Protein AF-A0A329RHU1-F1 (afdb_monomer)

pLDDT: mean 70.1, std 13.74, range [29.42, 91.5]

Mean predicted alig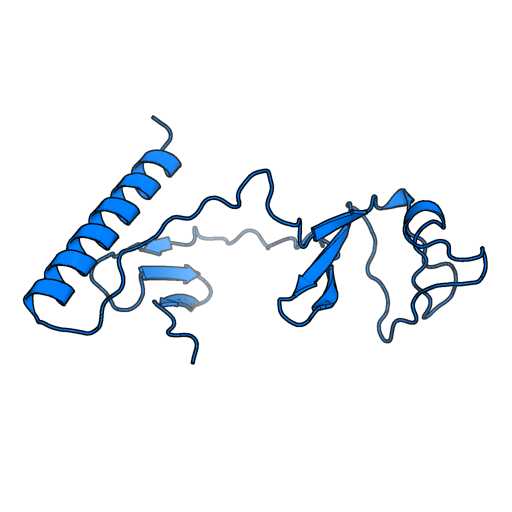ned error: 16.91 Å

Solvent-accessible surface area (backbone atoms only — not comparable to full-atom values): 9323 Å² total; per-residue (Å²): 132,62,67,72,58,55,53,51,52,52,53,50,53,50,49,51,52,50,43,51,56,31,54,76,65,75,41,96,70,69,80,84,74,87,71,73,82,52,96,82,51,84,74,51,58,46,82,42,56,35,90,44,45,46,67,92,45,94,48,35,46,27,60,46,37,90,81,75,68,42,54,98,88,47,62,46,80,42,96,60,87,80,72,80,70,86,44,57,27,33,46,35,47,49,96,84,74,47,75,44,80,47,72,62,72,92,75,85,71,78,84,64,97,60,82,66,50,76,46,75,40,91,88,50,77,38,48,33,39,38,40,39,91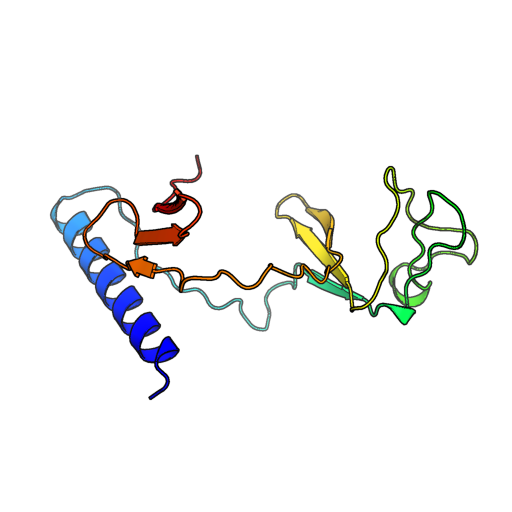,88,72,51,73,49,68,43,50,84,71,79,84,125

Organism: NCBI:txid29920

Radius of gyration: 21.98 Å; Cα contacts (8 Å, |Δi|>4): 164; chains: 1; bounding box: 38×60×41 Å

Secondary structure (DSSP, 8-state):
--HHHHHHHHHHHHHHHHHHHHHHTT------------TTS--SEEEE-GGGEEEEETTEEEE-HHHH---TT--EE-SSPPPP--S-EEEEE-TTS-EEEE-----PPPPPSSPPEEE--TTSSEEEEEE-TTS-EEEEE-----

Structure (mmCIF, N/CA/C/O backbone):
data_AF-A0A329RHU1-F1
#
_entry.id   AF-A0A329RHU1-F1
#
loop_
_atom_site.group_PDB
_atom_site.id
_atom_site.type_symbol
_atom_site.label_atom_id
_atom_site.label_alt_id
_atom_site.label_comp_id
_atom_site.label_asym_id
_atom_site.label_entity_id
_atom_site.label_seq_id
_atom_site.pdbx_PDB_ins_code
_atom_site.Cartn_x
_atom_site.Cartn_y
_atom_site.Cartn_z
_atom_site.occupancy
_atom_site.B_iso_or_equiv
_atom_site.auth_seq_id
_atom_site.auth_comp_id
_atom_site.auth_asym_id
_atom_site.a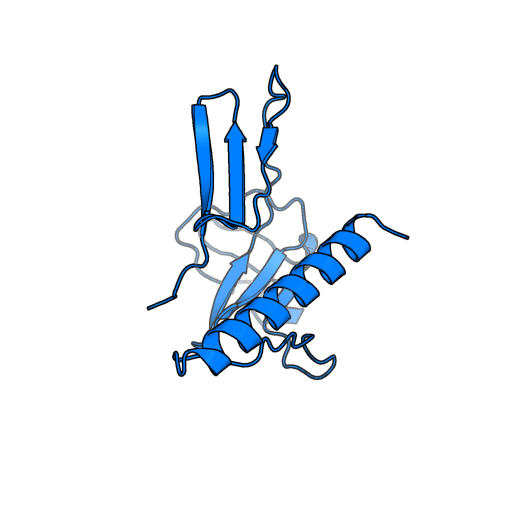uth_atom_id
_atom_site.pdbx_PDB_model_num
ATOM 1 N N . MET A 1 1 ? 15.463 25.115 11.034 1.00 51.47 1 MET A N 1
ATOM 2 C CA . MET A 1 1 ? 14.100 24.535 11.064 1.00 51.47 1 MET A CA 1
ATOM 3 C C . MET A 1 1 ? 13.852 23.916 9.696 1.00 51.47 1 MET A C 1
ATOM 5 O O . MET A 1 1 ? 14.086 24.615 8.721 1.00 51.47 1 MET A O 1
ATOM 9 N N . ASN A 1 2 ? 13.507 22.625 9.627 1.00 68.00 2 ASN A N 1
ATOM 10 C CA . ASN A 1 2 ? 13.316 21.880 8.371 1.00 68.00 2 ASN A CA 1
ATOM 11 C C . ASN A 1 2 ? 12.246 22.570 7.495 1.00 68.00 2 ASN A C 1
ATOM 13 O O . ASN A 1 2 ? 11.202 22.955 8.020 1.00 68.00 2 ASN A O 1
ATOM 17 N N . GLU A 1 3 ? 12.504 22.743 6.198 1.00 62.19 3 GLU A N 1
ATOM 18 C CA . GLU A 1 3 ? 11.587 23.397 5.249 1.00 62.19 3 GLU A CA 1
ATOM 19 C C . GLU A 1 3 ? 10.205 22.733 5.244 1.00 62.19 3 GLU A C 1
ATOM 21 O O . GLU A 1 3 ? 9.195 23.419 5.378 1.00 62.19 3 GLU A O 1
ATOM 26 N N . THR A 1 4 ? 10.155 21.399 5.305 1.00 47.34 4 THR A N 1
ATOM 27 C CA . THR A 1 4 ? 8.902 20.631 5.395 1.00 47.34 4 THR A CA 1
ATOM 28 C C . THR A 1 4 ? 8.085 20.965 6.648 1.00 47.34 4 THR A C 1
ATOM 30 O O . THR A 1 4 ? 6.856 20.964 6.623 1.00 47.34 4 THR A O 1
ATOM 33 N N . TYR A 1 5 ? 8.753 21.272 7.764 1.00 45.75 5 TYR A N 1
ATOM 34 C CA . TYR A 1 5 ? 8.074 21.666 9.001 1.00 45.75 5 TYR A CA 1
ATOM 35 C C . TYR A 1 5 ? 7.478 23.071 8.881 1.00 45.75 5 TYR A C 1
ATOM 37 O O . TYR A 1 5 ? 6.376 23.319 9.360 1.00 45.75 5 TYR A O 1
ATOM 45 N N . ARG A 1 6 ? 8.181 23.990 8.211 1.00 61.47 6 ARG A N 1
ATOM 46 C CA . ARG A 1 6 ? 7.682 25.346 7.963 1.00 61.47 6 ARG A CA 1
ATOM 47 C C . ARG A 1 6 ? 6.441 25.320 7.069 1.00 61.47 6 ARG A C 1
ATOM 49 O O . ARG A 1 6 ? 5.480 26.029 7.360 1.00 61.47 6 ARG A O 1
ATOM 56 N N . ASP A 1 7 ? 6.444 24.489 6.035 1.00 58.47 7 ASP A N 1
ATOM 57 C CA . ASP A 1 7 ? 5.306 24.358 5.121 1.00 58.47 7 ASP A CA 1
ATOM 58 C C . ASP A 1 7 ? 4.097 23.705 5.798 1.00 58.47 7 ASP A C 1
ATOM 60 O O . ASP A 1 7 ? 2.965 24.150 5.609 1.00 58.47 7 ASP A O 1
ATOM 64 N N . PHE A 1 8 ? 4.332 22.733 6.685 1.00 64.19 8 PHE A N 1
ATOM 65 C CA . PHE A 1 8 ? 3.283 22.153 7.524 1.00 64.19 8 PHE A CA 1
ATOM 66 C C . PHE A 1 8 ? 2.595 23.195 8.422 1.00 64.19 8 PHE A C 1
ATOM 68 O O . PHE A 1 8 ? 1.367 23.231 8.488 1.00 64.19 8 PHE A O 1
ATOM 75 N N . ILE A 1 9 ? 3.365 24.063 9.090 1.00 70.38 9 ILE A N 1
ATOM 76 C CA . ILE A 1 9 ? 2.802 25.119 9.948 1.00 70.38 9 ILE A CA 1
ATOM 77 C C . ILE A 1 9 ? 1.966 26.104 9.123 1.00 70.38 9 ILE A C 1
ATOM 79 O O . ILE A 1 9 ? 0.840 26.413 9.504 1.00 70.38 9 ILE A O 1
ATOM 83 N N . LYS A 1 10 ? 2.453 26.516 7.946 1.00 71.00 10 LYS A N 1
ATOM 84 C CA . LYS A 1 10 ? 1.699 27.399 7.042 1.00 71.00 10 LYS A CA 1
ATOM 85 C C . LYS A 1 10 ? 0.373 26.785 6.587 1.00 71.00 10 LYS A C 1
ATOM 87 O O . LYS A 1 10 ? -0.643 27.477 6.561 1.00 71.00 10 LYS A O 1
ATOM 92 N N . ALA A 1 11 ? 0.368 25.496 6.244 1.00 68.56 11 ALA A N 1
ATOM 93 C CA . ALA A 1 11 ? -0.849 24.791 5.849 1.00 68.56 11 ALA A CA 1
ATOM 94 C C . ALA A 1 11 ? -1.866 24.713 7.004 1.00 68.56 11 ALA A C 1
ATOM 96 O O . ALA A 1 11 ? -3.065 24.896 6.790 1.00 68.56 11 ALA A O 1
ATOM 97 N N . LEU A 1 12 ? -1.393 24.498 8.237 1.00 70.44 12 LEU A N 1
ATOM 98 C CA . LEU A 1 12 ? -2.238 24.492 9.432 1.00 70.44 12 LEU A CA 1
ATOM 99 C C . LEU A 1 12 ? -2.860 25.870 9.706 1.00 70.44 12 LEU A C 1
ATOM 101 O O . LEU A 1 12 ? -4.066 25.957 9.947 1.00 70.44 12 LEU A O 1
ATOM 105 N N . ASP A 1 13 ? -2.063 26.936 9.625 1.00 76.19 13 ASP A N 1
ATOM 106 C CA . ASP A 1 13 ? -2.527 28.313 9.827 1.00 76.19 13 ASP A CA 1
ATOM 107 C C . ASP A 1 13 ? -3.573 28.713 8.778 1.00 76.19 13 ASP A C 1
ATOM 109 O O . ASP A 1 13 ? -4.616 29.280 9.112 1.00 76.19 13 ASP A O 1
ATOM 113 N N . SER A 1 14 ? -3.334 28.348 7.516 1.00 73.12 14 SER A N 1
ATOM 114 C CA . SER A 1 14 ? -4.272 28.567 6.412 1.00 73.12 14 SER A CA 1
ATOM 115 C C . SER A 1 14 ? -5.593 27.817 6.627 1.00 73.12 14 SER A C 1
ATOM 117 O O . SER A 1 14 ? -6.671 28.406 6.528 1.00 73.12 14 SER A O 1
ATOM 119 N N . SER A 1 15 ? -5.530 26.544 7.028 1.00 72.25 15 SER A N 1
ATOM 120 C CA . SER A 1 15 ? -6.717 25.735 7.320 1.00 72.25 15 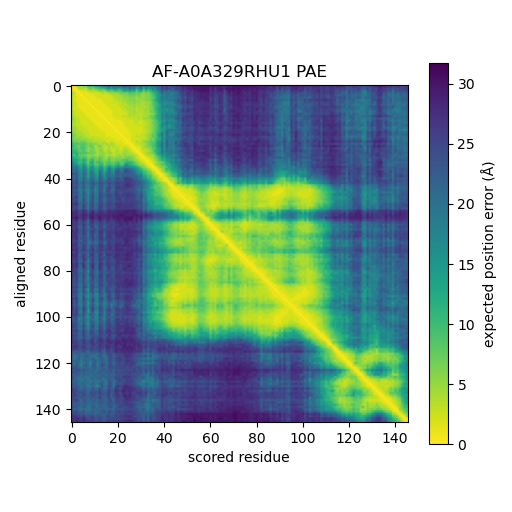SER A CA 1
ATOM 121 C C . SER A 1 15 ? -7.543 26.298 8.489 1.00 72.25 15 SER A C 1
ATOM 123 O O . SER A 1 15 ? -8.776 26.336 8.435 1.00 72.25 15 SER A O 1
ATOM 125 N N . LEU A 1 16 ? -6.881 26.810 9.534 1.00 78.31 16 LEU A N 1
ATOM 126 C CA . LEU A 1 16 ? -7.534 27.485 10.661 1.00 78.31 16 LEU A CA 1
ATOM 127 C C . LEU A 1 16 ? -8.190 28.809 10.256 1.00 78.31 16 LEU A C 1
ATOM 129 O O . LEU A 1 16 ? -9.289 29.114 10.728 1.00 78.31 16 LEU A O 1
ATOM 133 N N . ALA A 1 17 ? -7.532 29.596 9.403 1.00 82.19 17 ALA A N 1
ATOM 134 C CA . ALA A 1 17 ? -8.084 30.839 8.875 1.00 82.19 17 ALA A CA 1
ATOM 135 C C . ALA A 1 17 ? -9.344 30.575 8.035 1.00 82.19 17 ALA A C 1
ATOM 137 O O . ALA A 1 17 ? -10.365 31.235 8.234 1.00 82.19 17 ALA A O 1
ATOM 138 N N . LEU A 1 18 ? -9.310 29.549 7.178 1.00 78.19 18 LEU A N 1
ATOM 139 C CA . LEU A 1 18 ? -10.461 29.123 6.384 1.00 78.19 18 LEU A CA 1
ATOM 140 C C . LEU A 1 18 ? -11.631 28.682 7.271 1.00 78.19 18 LEU A C 1
ATOM 142 O O . LEU A 1 18 ? -12.758 29.128 7.067 1.00 78.19 18 LEU A O 1
ATOM 146 N N . TYR A 1 19 ? -11.372 27.868 8.299 1.00 81.19 19 TYR A N 1
ATOM 147 C CA . TYR A 1 19 ? -12.403 27.460 9.256 1.00 81.19 19 TYR A CA 1
ATOM 148 C C . TYR A 1 19 ? -13.096 28.661 9.915 1.00 81.19 19 TYR A C 1
ATOM 150 O O . TYR A 1 19 ? -14.325 28.686 9.995 1.00 81.19 19 TYR A O 1
ATOM 158 N N . LYS A 1 20 ? -12.329 29.667 10.360 1.00 85.75 20 LYS A N 1
ATOM 159 C CA . LYS A 1 20 ? -12.886 30.890 10.962 1.00 85.75 20 LYS A CA 1
ATOM 160 C C . LYS A 1 20 ? -13.751 31.660 9.966 1.00 85.75 20 LYS A C 1
ATOM 162 O O . LYS A 1 20 ? -14.886 31.982 10.294 1.00 85.75 20 LYS A O 1
ATOM 167 N N . SER A 1 21 ? -13.255 31.863 8.747 1.00 88.44 21 SER A N 1
ATOM 168 C CA . SER A 1 21 ? -13.986 32.566 7.687 1.00 88.44 21 SER A CA 1
ATOM 169 C C . SER A 1 21 ? -15.299 31.875 7.303 1.00 88.44 21 SER A C 1
ATOM 171 O O . SER A 1 21 ? -16.304 32.544 7.078 1.00 88.44 21 SER A O 1
ATOM 173 N N . LEU A 1 22 ? -15.313 30.541 7.217 1.00 83.62 22 LEU A N 1
ATOM 174 C CA . LEU A 1 22 ? -16.533 29.783 6.917 1.00 83.62 22 LEU A CA 1
ATOM 175 C C . LEU A 1 22 ? -17.529 29.847 8.080 1.00 83.62 22 LEU A C 1
ATOM 177 O O . LEU A 1 22 ? -18.724 30.005 7.859 1.00 83.62 22 LEU A O 1
ATOM 181 N N . LYS A 1 23 ? -17.033 29.794 9.322 1.00 85.38 23 LYS A N 1
ATOM 182 C CA . LYS A 1 23 ? -17.862 29.938 10.523 1.00 85.38 23 LYS A CA 1
ATOM 183 C C . LYS A 1 23 ? -18.502 31.327 10.625 1.00 85.38 23 LYS A C 1
ATOM 185 O O . LYS A 1 23 ? -19.651 31.428 11.033 1.00 85.38 23 LYS A O 1
ATOM 190 N N . GLU A 1 24 ? -17.777 32.383 10.262 1.00 91.50 24 GLU A N 1
ATOM 191 C CA . GLU A 1 24 ? -18.304 33.758 10.219 1.00 91.50 24 GLU A CA 1
ATOM 192 C C . GLU A 1 24 ? -19.416 33.932 9.178 1.00 91.50 24 GLU A C 1
ATOM 194 O O . GLU A 1 24 ? -20.315 34.745 9.373 1.00 91.50 24 GLU A O 1
ATOM 199 N N . ARG A 1 25 ? -19.378 33.149 8.095 1.00 91.00 25 ARG A N 1
ATOM 200 C CA . ARG A 1 25 ? -20.383 33.155 7.022 1.00 91.00 25 ARG A CA 1
ATOM 201 C C . ARG A 1 25 ? -21.548 32.186 7.251 1.00 91.00 25 ARG A C 1
ATOM 203 O O . ARG A 1 25 ? -22.372 32.029 6.358 1.00 91.00 25 ARG A O 1
ATOM 210 N N . ASP A 1 26 ? -21.603 31.539 8.418 1.00 89.62 26 ASP A N 1
ATOM 211 C CA . ASP A 1 26 ? -22.551 30.460 8.746 1.00 89.62 26 ASP A CA 1
ATOM 212 C C . ASP A 1 26 ? -22.577 29.333 7.689 1.00 89.62 26 ASP A C 1
ATOM 214 O O . ASP A 1 26 ? -23.575 28.650 7.461 1.00 89.62 26 ASP A O 1
ATOM 218 N N . GLU A 1 27 ? -21.444 29.130 7.013 1.00 88.19 27 GLU A N 1
ATOM 219 C CA . GLU A 1 27 ? -21.277 28.076 6.023 1.00 88.19 27 GLU A CA 1
ATOM 220 C C . GLU A 1 27 ? -20.915 26.759 6.718 1.00 88.19 27 GLU A C 1
ATOM 222 O O . GLU A 1 27 ? -20.224 26.717 7.744 1.00 88.19 27 GLU A O 1
ATOM 22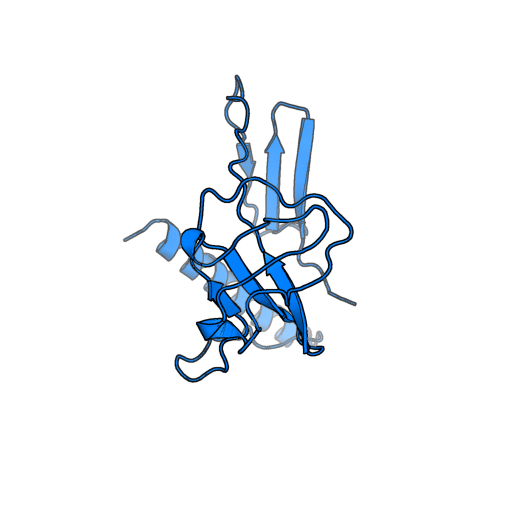7 N N . LYS A 1 28 ? -21.357 25.639 6.133 1.00 81.69 28 LYS A N 1
ATOM 228 C CA . LYS A 1 28 ? -21.046 24.306 6.654 1.00 81.69 28 LYS A CA 1
ATOM 229 C C . LYS A 1 28 ? -19.530 24.114 6.698 1.00 81.69 28 LYS A C 1
ATOM 231 O O . LYS A 1 28 ? -18.874 24.002 5.668 1.00 81.69 28 LYS A O 1
ATOM 236 N N . THR A 1 29 ? -18.989 24.013 7.904 1.00 77.25 29 THR A N 1
ATOM 237 C CA . THR A 1 29 ? -17.555 23.843 8.139 1.00 77.25 29 THR A CA 1
ATOM 238 C C . THR A 1 29 ? -17.296 22.812 9.231 1.00 77.25 29 THR A C 1
ATOM 240 O O . THR A 1 29 ? -18.163 22.508 10.052 1.00 77.25 29 THR A O 1
ATOM 243 N N . SER A 1 30 ? -16.090 22.253 9.250 1.00 68.69 30 SER A N 1
ATOM 244 C CA . SER A 1 30 ? -15.618 21.347 10.296 1.00 68.69 30 SER A CA 1
ATOM 245 C C . SER A 1 30 ? -14.244 21.796 10.760 1.00 68.69 30 SER A C 1
ATOM 247 O O . SER A 1 30 ? -13.394 22.109 9.929 1.00 68.69 30 SER A O 1
ATOM 249 N N . PHE A 1 31 ? -14.015 21.811 12.075 1.00 70.06 31 PHE A N 1
ATOM 250 C CA . PHE A 1 31 ? -12.714 22.189 12.620 1.00 70.06 31 PHE A CA 1
ATOM 251 C C . PHE A 1 31 ? -11.623 21.276 12.037 1.00 70.06 31 PHE A C 1
ATOM 253 O O . PHE A 1 31 ? -11.761 20.051 12.150 1.00 70.06 31 PHE A O 1
ATOM 260 N N . PRO A 1 32 ? -10.559 21.827 11.424 1.00 57.94 32 PRO A N 1
ATOM 261 C CA . PRO A 1 32 ? -9.523 21.022 10.803 1.00 57.94 32 PRO A CA 1
ATOM 262 C C . PRO A 1 32 ? -8.836 20.188 11.875 1.00 57.94 32 PRO A C 1
ATOM 264 O O . PRO A 1 32 ? -8.147 20.689 12.765 1.00 57.94 32 PRO A O 1
ATOM 267 N N . ARG A 1 33 ? -9.087 18.880 11.830 1.00 51.47 33 ARG A N 1
ATOM 268 C CA . ARG A 1 33 ? -8.618 17.947 12.846 1.00 51.47 33 ARG A CA 1
ATOM 269 C C . ARG A 1 33 ? -7.453 17.156 12.284 1.00 51.47 33 ARG A C 1
ATOM 271 O O . ARG A 1 33 ? -7.633 16.122 11.646 1.00 51.47 33 ARG A O 1
ATOM 278 N N . LEU A 1 34 ? -6.244 17.628 12.565 1.00 51.50 34 LEU A N 1
ATOM 279 C CA . LEU A 1 34 ? -5.041 16.834 12.351 1.00 51.50 34 LEU A CA 1
ATOM 280 C C . LEU A 1 34 ? -4.991 15.726 13.402 1.00 51.50 34 LEU A C 1
ATOM 282 O O . LEU A 1 34 ? -4.547 15.920 14.532 1.00 51.50 34 LEU A O 1
ATOM 286 N N . THR A 1 35 ? -5.485 14.545 13.043 1.00 46.59 35 THR A N 1
ATOM 287 C CA . THR A 1 35 ? -5.309 13.358 13.874 1.00 46.59 35 THR A CA 1
ATOM 288 C C . THR A 1 35 ? -4.051 12.629 13.434 1.00 46.59 35 THR A C 1
ATOM 290 O O . THR A 1 35 ? -4.012 12.048 12.349 1.00 46.59 35 THR A O 1
ATOM 293 N N . PHE A 1 36 ? -3.034 12.593 14.292 1.00 48.16 36 PHE A N 1
ATOM 294 C CA . PHE A 1 36 ? -2.008 11.563 14.178 1.00 48.16 36 PHE A CA 1
ATOM 295 C C . PHE A 1 36 ? -2.695 10.198 14.288 1.00 48.16 36 PHE A C 1
ATOM 297 O O . PHE A 1 36 ? -3.547 10.010 15.164 1.00 48.16 36 PHE A O 1
ATOM 304 N N . LYS A 1 37 ? -2.336 9.227 13.431 1.00 48.38 37 LYS A N 1
ATOM 305 C CA . LYS A 1 37 ? -2.670 7.823 13.717 1.00 48.38 37 LYS A CA 1
ATOM 306 C C . LYS A 1 37 ? -2.142 7.543 15.120 1.00 48.38 37 LYS A C 1
ATOM 308 O O . LYS A 1 37 ? -0.938 7.647 15.354 1.00 48.38 37 LYS A O 1
ATOM 313 N N . SER A 1 38 ? -3.039 7.269 16.065 1.00 47.94 38 SER A N 1
ATOM 314 C CA . SER A 1 38 ? -2.609 7.001 17.431 1.00 47.94 38 SER A CA 1
ATOM 315 C C . SER A 1 38 ? -1.681 5.786 17.401 1.00 47.94 38 SER A C 1
ATOM 317 O O . SER A 1 38 ? -1.901 4.845 16.636 1.00 47.94 38 SER A O 1
ATOM 319 N N . ARG A 1 39 ? -0.647 5.777 18.244 1.00 50.97 39 ARG A N 1
ATOM 320 C CA . ARG A 1 39 ? 0.262 4.624 18.373 1.00 50.97 39 ARG A CA 1
ATOM 321 C C . ARG A 1 39 ? -0.481 3.322 18.727 1.00 50.97 39 ARG A C 1
ATOM 323 O O . ARG A 1 39 ? 0.062 2.243 18.536 1.00 50.97 39 ARG A O 1
ATOM 330 N N . LYS A 1 40 ? -1.713 3.439 19.243 1.00 56.22 40 LYS A N 1
ATOM 331 C CA . LYS A 1 40 ? -2.621 2.344 19.614 1.00 56.22 40 LYS A CA 1
ATOM 332 C C . LYS A 1 40 ? -3.714 2.066 18.569 1.00 56.22 40 LYS A C 1
ATOM 334 O O . LYS A 1 40 ? -4.594 1.254 18.824 1.00 56.22 40 LYS A O 1
ATOM 339 N N . GLY A 1 41 ? -3.720 2.764 17.436 1.00 57.50 41 GLY A N 1
ATOM 340 C CA . GLY A 1 41 ? -4.685 2.522 16.371 1.00 57.50 41 GLY A CA 1
ATOM 341 C C . GLY A 1 41 ? -4.417 1.172 15.718 1.00 57.50 41 GLY A C 1
ATOM 342 O O . GLY A 1 41 ? -3.258 0.820 15.492 1.00 57.50 41 GLY A O 1
ATOM 343 N N . ASN A 1 42 ? -5.478 0.430 15.390 1.00 60.12 42 ASN A N 1
ATOM 344 C CA . ASN A 1 42 ? -5.344 -0.808 14.628 1.00 60.12 42 ASN A CA 1
ATOM 345 C C . ASN A 1 42 ? -4.541 -0.516 13.359 1.00 60.12 42 ASN A C 1
ATOM 347 O O . ASN A 1 42 ? -4.905 0.345 12.549 1.00 60.12 42 ASN A O 1
ATOM 351 N N . THR A 1 43 ? -3.409 -1.201 13.209 1.00 65.88 43 THR A N 1
ATOM 352 C CA . THR A 1 43 ? -2.591 -1.019 12.018 1.00 65.88 43 THR A CA 1
ATOM 353 C C . THR A 1 43 ? -3.327 -1.698 10.877 1.00 65.88 43 THR A C 1
ATOM 355 O O . THR A 1 43 ? -3.445 -2.914 10.837 1.00 65.88 43 THR A O 1
ATOM 358 N N . THR A 1 44 ? -3.825 -0.908 9.930 1.00 79.12 44 THR A N 1
ATOM 359 C CA . THR A 1 44 ? -4.485 -1.422 8.722 1.00 79.12 44 THR A CA 1
ATOM 360 C C . THR A 1 44 ? -3.485 -1.966 7.699 1.00 79.12 44 THR A C 1
ATOM 362 O O . THR A 1 44 ? -3.832 -2.131 6.538 1.00 79.12 44 THR A O 1
ATOM 365 N N . SER A 1 45 ? -2.225 -2.170 8.083 1.00 83.25 45 SER A N 1
ATOM 366 C CA . SER A 1 45 ? -1.134 -2.492 7.171 1.00 83.25 45 SER A CA 1
ATOM 367 C C . SER A 1 45 ? -0.117 -3.408 7.837 1.00 83.25 45 SER A C 1
ATOM 369 O O . SER A 1 45 ? 0.363 -3.100 8.925 1.00 83.25 45 SER A O 1
ATOM 371 N N . VAL A 1 46 ? 0.256 -4.500 7.179 1.00 85.81 46 VAL A N 1
ATOM 372 C CA . VAL A 1 46 ? 1.304 -5.416 7.651 1.00 85.81 46 VAL A CA 1
ATOM 373 C C . VAL A 1 46 ? 2.408 -5.482 6.607 1.00 85.81 46 VAL A C 1
ATOM 375 O O . VAL A 1 46 ? 2.143 -5.741 5.434 1.00 85.81 46 VAL A O 1
ATOM 378 N N . ALA A 1 47 ? 3.651 -5.234 7.022 1.00 87.56 47 ALA A N 1
ATOM 379 C CA . ALA A 1 47 ? 4.812 -5.394 6.155 1.00 87.56 47 ALA A CA 1
ATOM 380 C C . ALA A 1 47 ? 5.228 -6.870 6.092 1.00 87.56 47 ALA A C 1
ATOM 382 O O . ALA A 1 47 ? 5.401 -7.523 7.123 1.00 87.56 47 ALA A O 1
ATOM 383 N N . ILE A 1 48 ? 5.423 -7.379 4.880 1.00 86.94 48 ILE A N 1
ATOM 384 C CA . ILE A 1 48 ? 5.858 -8.749 4.612 1.00 86.94 48 ILE A CA 1
ATOM 385 C C . ILE A 1 48 ? 7.174 -8.660 3.847 1.00 86.94 48 ILE A C 1
ATOM 387 O O . ILE A 1 48 ? 7.291 -7.957 2.845 1.00 86.94 48 ILE A O 1
ATOM 391 N N . GLN A 1 49 ? 8.198 -9.340 4.352 1.00 87.62 49 GLN A N 1
ATOM 392 C CA . GLN A 1 49 ? 9.517 -9.315 3.727 1.00 87.62 49 GLN A CA 1
ATOM 393 C C . GLN A 1 49 ? 9.478 -10.023 2.370 1.00 87.62 49 GLN A C 1
ATOM 395 O O . GLN A 1 49 ? 8.847 -11.069 2.257 1.00 87.62 49 GLN A O 1
ATOM 400 N N . ALA A 1 50 ? 10.193 -9.500 1.370 1.00 84.12 50 ALA A N 1
ATOM 401 C CA . ALA A 1 50 ? 10.224 -10.074 0.018 1.00 84.12 50 ALA A CA 1
ATOM 402 C C . ALA A 1 50 ? 10.616 -11.559 0.025 1.00 84.12 50 ALA A C 1
ATOM 404 O O . ALA A 1 50 ? 9.940 -12.390 -0.567 1.00 84.12 50 ALA A O 1
ATOM 405 N N . ARG A 1 51 ? 11.652 -11.906 0.803 1.00 84.62 51 ARG A N 1
ATOM 406 C CA . ARG A 1 51 ? 12.129 -13.289 0.994 1.00 84.62 51 ARG A CA 1
ATOM 407 C C . ARG A 1 51 ? 11.091 -14.240 1.590 1.00 84.62 51 ARG A C 1
ATOM 409 O O . ARG A 1 51 ? 11.264 -15.451 1.536 1.00 84.62 51 ARG A O 1
ATOM 416 N N . SER A 1 52 ? 10.057 -13.692 2.226 1.00 84.81 52 SER A N 1
ATOM 417 C CA . SER A 1 52 ? 8.966 -14.466 2.807 1.00 84.81 52 SER A CA 1
ATOM 418 C C . SER A 1 52 ? 7.882 -14.789 1.786 1.00 84.81 52 SER A C 1
ATOM 420 O O . SER A 1 52 ? 6.830 -15.298 2.163 1.00 84.81 52 SER A O 1
ATOM 422 N N . VAL A 1 53 ? 8.097 -14.448 0.521 1.00 83.00 53 VAL A N 1
ATOM 423 C CA . VAL A 1 53 ? 7.115 -14.586 -0.536 1.00 83.00 53 VAL A CA 1
ATOM 424 C C . VAL A 1 53 ? 7.744 -15.334 -1.697 1.00 83.00 53 VAL A C 1
ATOM 426 O O . VAL A 1 53 ? 8.883 -15.074 -2.075 1.00 83.00 53 VAL A O 1
ATOM 429 N N . SER A 1 54 ? 7.002 -16.274 -2.262 1.00 77.62 54 SER A N 1
ATOM 430 C CA . SER A 1 54 ? 7.416 -17.017 -3.442 1.00 77.62 54 SER A CA 1
ATOM 431 C C . SER A 1 54 ? 6.261 -17.149 -4.426 1.00 77.62 54 SER A C 1
ATOM 433 O O . SER A 1 54 ? 5.086 -17.134 -4.056 1.00 77.62 54 SER A O 1
ATOM 435 N N . SER A 1 55 ? 6.610 -17.280 -5.702 1.00 66.88 55 SER A N 1
ATOM 436 C CA . SER A 1 55 ? 5.668 -17.576 -6.783 1.00 66.88 55 SER A CA 1
ATOM 437 C C . SER A 1 55 ? 6.144 -18.823 -7.536 1.00 66.88 55 SER A C 1
ATOM 439 O O . SER A 1 55 ? 6.594 -18.714 -8.674 1.00 66.88 55 SER A O 1
ATOM 441 N N . PRO A 1 56 ? 6.141 -20.009 -6.895 1.00 56.66 56 PRO A N 1
ATOM 442 C CA . PRO A 1 56 ? 6.733 -21.216 -7.474 1.00 56.66 56 PRO A CA 1
ATOM 443 C C . PRO A 1 56 ? 5.894 -21.828 -8.605 1.00 56.66 56 PRO A C 1
ATOM 445 O O . PRO A 1 56 ? 6.393 -22.675 -9.337 1.00 56.66 56 PRO A O 1
ATOM 448 N N . VAL A 1 57 ? 4.627 -21.426 -8.744 1.00 57.56 57 VAL A N 1
ATOM 449 C CA . VAL A 1 57 ? 3.705 -21.914 -9.775 1.00 57.56 57 VAL A CA 1
ATOM 450 C C . VAL A 1 57 ? 3.015 -20.701 -10.384 1.00 57.56 57 VAL A C 1
ATOM 452 O O . VAL A 1 57 ? 2.607 -19.800 -9.646 1.00 57.56 57 VAL A O 1
ATOM 455 N N . ALA A 1 58 ? 2.898 -20.666 -11.714 1.00 59.50 58 ALA A N 1
ATOM 456 C CA . ALA A 1 58 ? 2.090 -19.660 -12.394 1.00 59.50 58 ALA A CA 1
ATOM 457 C C . ALA A 1 58 ? 0.703 -19.606 -11.725 1.00 59.50 58 ALA A C 1
ATOM 459 O O . ALA A 1 58 ? 0.091 -20.646 -11.503 1.00 59.50 58 ALA A O 1
ATOM 460 N N . GLU A 1 59 ? 0.248 -18.405 -11.362 1.00 68.06 59 GLU A N 1
ATOM 461 C CA . GLU A 1 59 ? -1.031 -18.120 -10.681 1.00 68.06 59 GLU A CA 1
ATOM 462 C C . GLU A 1 59 ? -1.106 -18.310 -9.155 1.00 68.06 59 GLU A C 1
ATOM 464 O O . GLU A 1 59 ? -2.163 -18.025 -8.584 1.00 68.06 59 GLU A O 1
ATOM 469 N N . LEU A 1 60 ? -0.042 -18.728 -8.453 1.00 75.50 60 LEU A N 1
ATOM 470 C CA . LEU A 1 60 ? -0.118 -18.951 -7.000 1.00 75.50 60 LEU A CA 1
ATOM 471 C C . LEU A 1 60 ? 0.884 -18.104 -6.205 1.00 75.50 60 LEU A C 1
ATOM 473 O O . LEU A 1 60 ? 2.089 -18.355 -6.196 1.00 75.50 60 LEU A O 1
ATOM 477 N N . PHE A 1 61 ? 0.354 -17.124 -5.473 1.00 80.81 61 PHE A N 1
ATOM 478 C CA . PHE A 1 61 ? 1.104 -16.266 -4.566 1.00 80.81 61 PHE A CA 1
ATOM 479 C C . PHE A 1 61 ? 1.247 -16.915 -3.194 1.00 80.81 61 PHE A C 1
ATOM 481 O O . PHE A 1 61 ? 0.268 -17.053 -2.455 1.00 80.81 61 PHE A O 1
ATOM 488 N N . ARG A 1 62 ? 2.468 -17.303 -2.825 1.00 81.75 62 ARG A N 1
ATOM 489 C CA . ARG A 1 62 ? 2.739 -17.929 -1.530 1.00 81.75 62 ARG A CA 1
ATOM 490 C C . ARG A 1 62 ? 3.422 -16.954 -0.605 1.00 81.75 62 ARG A C 1
ATOM 492 O O . ARG A 1 62 ? 4.474 -16.415 -0.921 1.00 81.75 62 ARG A O 1
ATOM 499 N N . ILE A 1 63 ? 2.845 -16.791 0.573 1.00 81.62 63 ILE A N 1
ATOM 500 C CA . ILE A 1 63 ? 3.487 -16.118 1.693 1.00 81.62 63 ILE A CA 1
ATOM 501 C C . ILE A 1 63 ? 3.864 -17.211 2.685 1.00 81.62 63 ILE A C 1
ATOM 503 O O . ILE A 1 63 ? 3.101 -18.162 2.858 1.00 81.62 63 ILE A O 1
ATOM 507 N N . LEU A 1 64 ? 5.041 -17.096 3.305 1.00 78.25 64 LEU A N 1
ATOM 508 C CA . LEU A 1 64 ? 5.531 -18.084 4.256 1.00 78.25 64 LEU A CA 1
ATOM 509 C C . LEU A 1 64 ? 4.432 -18.460 5.263 1.00 78.25 64 LEU A C 1
ATOM 511 O O . LEU A 1 64 ? 3.729 -17.569 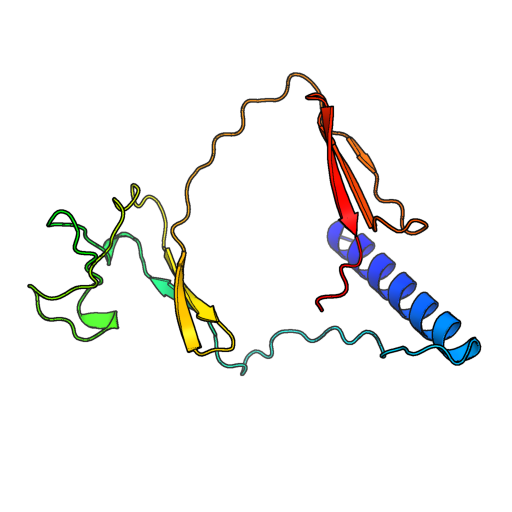5.758 1.00 78.25 64 LEU A O 1
ATOM 515 N N . PRO A 1 65 ? 4.333 -19.752 5.625 1.00 72.88 65 PRO A N 1
ATOM 516 C CA . PRO A 1 65 ? 3.333 -20.249 6.567 1.00 72.88 65 PRO A CA 1
ATOM 517 C C . PRO A 1 65 ? 3.268 -19.463 7.879 1.00 72.88 65 PRO A C 1
ATOM 519 O O . PRO A 1 65 ? 2.217 -19.379 8.497 1.00 72.88 65 PRO A O 1
ATOM 522 N N . THR A 1 66 ? 4.364 -18.833 8.301 1.00 77.00 66 THR A N 1
ATOM 523 C CA . THR A 1 66 ? 4.422 -18.011 9.516 1.00 77.00 66 THR A CA 1
ATOM 524 C C . THR A 1 66 ? 3.466 -16.816 9.521 1.00 77.00 66 THR A C 1
ATOM 526 O O . THR A 1 66 ? 3.126 -16.343 10.600 1.00 77.00 66 THR A O 1
ATOM 529 N N . TYR A 1 67 ? 3.024 -16.320 8.361 1.00 75.12 67 TYR A N 1
ATOM 530 C CA . TYR A 1 67 ? 2.102 -15.182 8.290 1.00 75.12 67 TYR A CA 1
ATOM 531 C C . TYR A 1 67 ? 0.622 -15.593 8.308 1.00 75.12 67 TYR A C 1
ATOM 533 O O . TYR A 1 67 ? -0.188 -14.875 8.886 1.00 75.12 67 TYR A O 1
ATOM 541 N N . PHE A 1 68 ? 0.266 -16.721 7.677 1.00 79.44 68 PHE A N 1
ATOM 542 C CA . PHE A 1 68 ? -1.137 -17.110 7.428 1.00 79.44 68 PHE A CA 1
ATOM 543 C C . PHE A 1 68 ? -1.466 -18.576 7.737 1.00 79.44 68 PHE A C 1
ATOM 545 O O . PHE A 1 68 ? -2.595 -19.004 7.536 1.00 79.44 68 PHE A O 1
ATOM 552 N N . GLY A 1 69 ? -0.496 -19.365 8.195 1.00 81.44 69 GLY A N 1
ATOM 553 C CA . GLY A 1 69 ? -0.679 -20.788 8.481 1.00 81.44 69 GLY A CA 1
ATOM 554 C C . GLY A 1 69 ? -0.846 -21.675 7.244 1.00 81.44 69 GLY A C 1
ATOM 555 O O . GLY A 1 69 ? -1.270 -22.816 7.393 1.00 81.44 69 GLY A O 1
ATOM 556 N N . PHE A 1 70 ? -0.526 -21.181 6.042 1.00 79.94 70 PHE A N 1
ATOM 557 C CA . PHE A 1 70 ? -0.634 -21.966 4.808 1.00 79.94 70 PHE A CA 1
ATOM 558 C C . PHE A 1 70 ? 0.235 -23.225 4.855 1.00 79.94 70 PHE A C 1
ATOM 560 O O . PHE A 1 70 ? 1.376 -23.194 5.323 1.00 79.94 70 PHE A O 1
ATOM 567 N N . LYS A 1 71 ? -0.269 -24.333 4.309 1.00 79.38 71 LYS A N 1
ATOM 568 C CA . LYS A 1 71 ? 0.571 -25.500 4.005 1.00 79.38 71 LYS A CA 1
ATOM 569 C C . LYS A 1 71 ? 1.542 -25.181 2.868 1.00 79.38 71 LYS A C 1
ATOM 571 O O . LYS A 1 71 ? 1.419 -24.176 2.172 1.00 79.38 71 LYS A O 1
ATOM 576 N N . ARG A 1 72 ? 2.541 -26.045 2.665 1.00 71.62 72 ARG A N 1
ATOM 577 C CA . ARG A 1 72 ? 3.605 -25.831 1.661 1.00 71.62 72 ARG A CA 1
ATOM 578 C C . ARG A 1 72 ? 3.073 -25.667 0.232 1.00 71.62 72 ARG A C 1
ATOM 580 O O . ARG A 1 72 ? 3.734 -25.032 -0.588 1.00 71.62 72 ARG A O 1
ATOM 587 N N . ASP A 1 73 ? 1.926 -26.261 -0.060 1.00 75.06 73 ASP A N 1
ATOM 588 C CA . ASP A 1 73 ? 1.233 -26.287 -1.344 1.00 75.06 73 ASP A CA 1
ATOM 589 C C . ASP A 1 73 ? 0.104 -25.249 -1.464 1.00 75.06 73 ASP A C 1
ATOM 591 O O . ASP A 1 73 ? -0.345 -24.966 -2.576 1.00 75.06 73 ASP A O 1
ATOM 595 N N . GLU A 1 74 ? -0.288 -24.617 -0.358 1.00 78.75 74 GLU A N 1
ATOM 596 C CA . GLU A 1 74 ? -1.353 -23.616 -0.302 1.00 78.75 74 GLU A CA 1
ATOM 597 C C . GLU A 1 74 ? -0.833 -22.199 -0.614 1.00 78.75 74 GLU A C 1
ATOM 599 O O . GLU A 1 74 ? 0.351 -21.880 -0.473 1.00 78.75 74 GLU A O 1
ATOM 604 N N . GLY A 1 75 ? -1.732 -21.329 -1.073 1.00 81.75 75 GLY A N 1
ATOM 605 C CA . GLY A 1 75 ? -1.425 -19.937 -1.385 1.00 81.75 75 GLY A CA 1
ATOM 606 C C . GLY A 1 75 ? -2.625 -19.186 -1.948 1.00 81.75 75 GLY A C 1
ATOM 607 O O . GLY A 1 75 ? -3.722 -19.726 -2.082 1.00 81.75 75 GLY A O 1
ATOM 608 N N . ILE A 1 76 ? -2.411 -17.915 -2.271 1.00 83.75 76 ILE A N 1
ATOM 609 C CA . ILE A 1 76 ? -3.440 -17.017 -2.789 1.00 83.75 76 ILE A CA 1
ATOM 610 C C . ILE A 1 76 ? -3.424 -17.097 -4.314 1.00 83.75 76 ILE A C 1
ATOM 612 O O . ILE A 1 76 ? -2.401 -16.830 -4.944 1.00 83.75 76 ILE A O 1
ATOM 616 N N . LYS A 1 77 ? -4.565 -17.440 -4.918 1.00 82.69 77 LYS A N 1
ATOM 617 C CA . LYS A 1 77 ? -4.695 -17.439 -6.376 1.00 82.69 77 LYS A CA 1
ATOM 618 C C . LYS A 1 77 ? -4.645 -16.005 -6.901 1.00 82.69 77 LYS A C 1
ATOM 620 O O . LYS A 1 77 ? -5.428 -15.159 -6.467 1.00 82.69 77 LYS A O 1
ATOM 625 N N . VAL A 1 78 ? -3.754 -15.743 -7.848 1.00 79.38 78 VAL A N 1
ATOM 626 C CA . VAL A 1 78 ? -3.633 -14.448 -8.524 1.00 79.38 78 VAL A CA 1
ATOM 627 C C . VAL A 1 78 ? -4.092 -14.568 -9.970 1.00 79.38 78 VAL A C 1
ATOM 629 O O . VAL A 1 78 ? -3.851 -15.574 -10.629 1.00 79.38 78 VAL A O 1
ATOM 632 N N . ARG A 1 79 ? -4.791 -13.538 -10.456 1.00 79.31 79 ARG A N 1
ATOM 633 C CA . ARG A 1 79 ? -5.226 -13.449 -11.861 1.00 79.31 79 ARG A CA 1
ATOM 634 C C . ARG A 1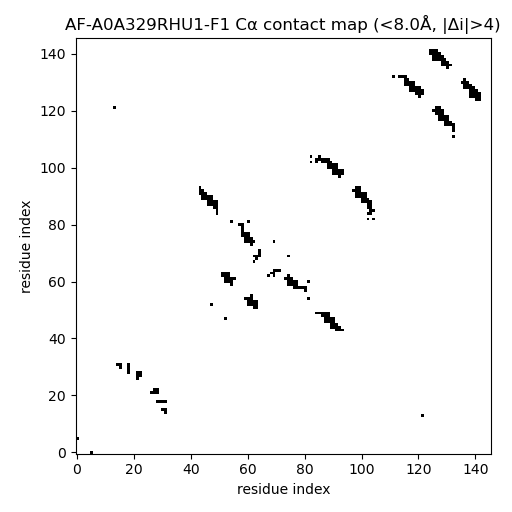 79 ? -4.136 -12.914 -12.785 1.00 79.31 79 ARG A C 1
ATOM 636 O O . ARG A 1 79 ? -4.210 -13.113 -13.989 1.00 79.31 79 ARG A O 1
ATOM 643 N N . GLU A 1 80 ? -3.163 -12.211 -12.220 1.00 76.62 80 GLU A N 1
ATOM 644 C CA . GLU A 1 80 ? -2.115 -11.508 -12.950 1.00 76.62 80 GLU A CA 1
ATOM 645 C C . GLU A 1 80 ? -0.746 -12.050 -12.549 1.00 76.62 80 GLU A C 1
ATOM 647 O O . GLU A 1 80 ? -0.556 -12.546 -11.433 1.00 76.62 80 GLU A O 1
ATOM 652 N N . ALA A 1 81 ? 0.217 -11.931 -13.462 1.00 76.31 81 ALA A N 1
ATOM 653 C CA . ALA A 1 81 ? 1.601 -12.259 -13.171 1.00 76.31 81 ALA A CA 1
ATOM 654 C C . ALA A 1 81 ? 2.142 -11.330 -12.080 1.00 76.31 81 ALA A C 1
ATOM 656 O O . ALA A 1 81 ? 1.990 -10.107 -12.129 1.00 76.31 81 ALA A O 1
ATOM 657 N N . ILE A 1 82 ? 2.795 -11.929 -11.091 1.00 77.44 82 ILE A N 1
ATOM 658 C CA . ILE A 1 82 ? 3.356 -11.192 -9.966 1.00 77.44 82 ILE A CA 1
ATOM 659 C C . ILE A 1 82 ? 4.656 -10.541 -10.437 1.00 77.44 82 ILE A C 1
ATOM 661 O O . ILE A 1 82 ? 5.517 -11.245 -10.968 1.00 77.44 82 ILE A O 1
ATOM 665 N N . PRO A 1 83 ? 4.814 -9.216 -10.279 1.00 77.88 83 PRO A N 1
ATOM 666 C CA . PRO A 1 83 ? 6.043 -8.543 -10.666 1.00 77.88 83 PRO A CA 1
ATOM 667 C C . PRO A 1 83 ? 7.218 -8.996 -9.792 1.00 77.88 83 PRO A C 1
ATOM 669 O O . PRO A 1 83 ? 7.032 -9.515 -8.689 1.00 77.88 83 PRO A O 1
ATOM 672 N N . GLU A 1 84 ? 8.434 -8.757 -10.278 1.00 77.75 84 GLU A N 1
ATOM 673 C CA . GLU A 1 84 ? 9.654 -9.060 -9.533 1.00 77.75 84 GLU A CA 1
ATOM 674 C C . GLU A 1 84 ? 9.678 -8.352 -8.168 1.00 77.75 84 GLU A C 1
ATOM 676 O O . GLU A 1 84 ? 9.335 -7.172 -8.035 1.00 77.75 84 GLU A O 1
ATOM 681 N N . MET A 1 85 ? 10.082 -9.098 -7.139 1.00 78.69 85 MET A N 1
ATOM 682 C CA . MET A 1 85 ? 9.974 -8.687 -5.746 1.00 78.69 85 MET A CA 1
ATOM 683 C C . MET A 1 85 ? 11.304 -8.175 -5.192 1.00 78.69 85 MET A C 1
ATOM 685 O O . MET A 1 85 ? 12.001 -8.877 -4.463 1.00 78.69 85 MET A O 1
ATOM 689 N N . ASN A 1 86 ? 11.636 -6.923 -5.491 1.00 79.94 86 ASN A N 1
ATOM 690 C CA . ASN A 1 86 ? 12.898 -6.325 -5.032 1.00 79.94 86 ASN A CA 1
ATOM 691 C C . ASN A 1 86 ? 12.822 -5.743 -3.608 1.00 79.94 86 ASN A C 1
ATOM 693 O O . ASN A 1 86 ? 13.847 -5.511 -2.969 1.00 79.94 86 ASN A O 1
ATOM 697 N N . TYR A 1 87 ? 11.612 -5.531 -3.081 1.00 83.62 87 TYR A N 1
ATOM 698 C CA . TYR A 1 87 ? 11.380 -4.890 -1.783 1.00 83.62 87 TYR A CA 1
ATOM 699 C C . TYR A 1 87 ? 10.292 -5.593 -0.980 1.00 83.62 87 TYR A C 1
ATOM 701 O O . TYR A 1 87 ? 9.496 -6.367 -1.512 1.00 83.62 87 TYR A O 1
ATOM 709 N N . SER A 1 88 ? 10.246 -5.299 0.321 1.00 87.12 88 SER A N 1
ATOM 710 C CA . SER A 1 88 ? 9.151 -5.746 1.176 1.00 87.12 88 SER A CA 1
ATOM 711 C C . SER A 1 88 ? 7.808 -5.236 0.656 1.00 87.12 88 SER A C 1
ATOM 713 O O . SER A 1 88 ? 7.665 -4.091 0.226 1.00 87.12 88 SER A O 1
ATOM 715 N N . ILE A 1 89 ? 6.808 -6.104 0.712 1.00 87.56 89 ILE A N 1
ATOM 716 C CA . ILE A 1 89 ? 5.443 -5.790 0.307 1.00 87.56 89 ILE A CA 1
ATOM 717 C C . ILE A 1 89 ? 4.612 -5.390 1.517 1.00 87.56 89 ILE A C 1
ATOM 719 O O . ILE A 1 89 ? 4.987 -5.628 2.671 1.00 87.56 89 ILE A O 1
ATOM 723 N N . ARG A 1 90 ? 3.442 -4.814 1.256 1.00 89.12 90 ARG A N 1
ATOM 724 C CA . ARG A 1 90 ? 2.462 -4.504 2.295 1.00 89.12 90 ARG A CA 1
ATOM 725 C C . ARG A 1 90 ? 1.139 -5.190 2.022 1.00 89.12 90 ARG A C 1
ATOM 727 O O . ARG A 1 90 ? 0.605 -5.074 0.927 1.00 89.12 90 ARG A O 1
ATOM 734 N N . LEU A 1 91 ? 0.584 -5.836 3.039 1.00 87.12 91 LEU A N 1
ATOM 735 C CA . LEU A 1 91 ? -0.826 -6.189 3.057 1.00 87.12 91 LEU A CA 1
ATOM 736 C C . LEU A 1 91 ? -1.605 -5.016 3.646 1.00 87.12 91 LEU A C 1
ATOM 738 O O . LEU A 1 91 ? -1.433 -4.704 4.822 1.00 87.12 91 LEU A O 1
ATOM 742 N N . GLN A 1 92 ? -2.440 -4.370 2.842 1.00 88.00 92 GLN A N 1
ATOM 743 C CA . GLN A 1 92 ? -3.211 -3.195 3.230 1.00 88.00 92 GLN A CA 1
ATOM 744 C C . GLN A 1 92 ? -4.698 -3.535 3.322 1.00 88.00 92 GLN A C 1
ATOM 746 O O . GLN A 1 92 ? -5.311 -3.938 2.340 1.00 88.00 92 GLN A O 1
ATOM 751 N N . MET A 1 93 ? -5.285 -3.319 4.493 1.00 83.88 93 MET A N 1
ATOM 752 C CA . MET A 1 93 ? -6.720 -3.423 4.737 1.00 83.88 93 MET A CA 1
ATOM 753 C C . MET A 1 93 ? -7.407 -2.088 4.417 1.00 83.88 93 MET A C 1
ATOM 755 O O . MET A 1 93 ? -6.926 -1.018 4.816 1.00 83.88 93 MET A O 1
ATOM 759 N N . THR A 1 94 ? -8.534 -2.143 3.711 1.00 81.19 94 THR A N 1
ATOM 760 C CA . THR A 1 94 ? -9.439 -1.006 3.504 1.00 81.19 94 THR A CA 1
ATOM 761 C C . THR A 1 94 ? -10.434 -0.872 4.658 1.00 81.19 94 THR A C 1
ATOM 763 O O . THR A 1 94 ? -10.514 -1.727 5.539 1.00 81.19 94 THR A O 1
ATOM 766 N N . ARG A 1 95 ? -11.234 0.203 4.654 1.00 73.06 95 ARG A N 1
ATOM 767 C CA . ARG A 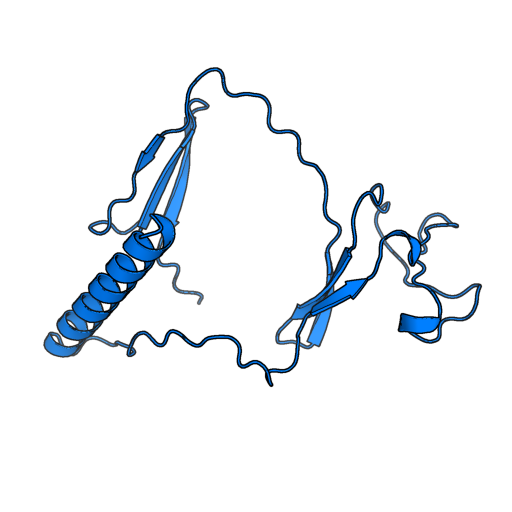1 95 ? -12.313 0.396 5.641 1.00 73.06 95 ARG A CA 1
ATOM 768 C C . ARG A 1 95 ? -13.376 -0.710 5.588 1.00 73.06 95 ARG A C 1
ATOM 770 O O . ARG A 1 95 ? -13.959 -1.024 6.614 1.00 73.06 95 ARG A O 1
ATOM 777 N N . GLU A 1 96 ? -13.573 -1.322 4.422 1.00 82.12 96 GLU A N 1
ATOM 778 C CA . GLU A 1 96 ? -14.531 -2.413 4.184 1.00 82.12 96 GLU A CA 1
ATOM 779 C C . GLU A 1 96 ? -13.940 -3.809 4.449 1.00 82.12 96 GLU A C 1
ATOM 781 O O . GLU A 1 96 ? -14.471 -4.805 3.968 1.00 82.12 96 GLU A O 1
ATOM 786 N N . ALA A 1 97 ? -12.803 -3.902 5.145 1.00 78.25 97 ALA A N 1
ATOM 787 C CA . ALA A 1 97 ? -12.111 -5.167 5.404 1.00 78.25 97 ALA A CA 1
ATOM 788 C C . ALA A 1 97 ? -11.667 -5.946 4.151 1.00 78.25 97 ALA A C 1
ATOM 790 O O . ALA A 1 97 ? -11.402 -7.146 4.219 1.00 78.25 97 ALA A O 1
ATOM 791 N N . LYS A 1 98 ? -11.506 -5.260 3.013 1.00 82.88 98 LYS A N 1
ATOM 792 C CA . LYS A 1 98 ? -10.841 -5.822 1.831 1.00 82.88 98 LYS A CA 1
ATOM 793 C C . LYS A 1 98 ? -9.333 -5.668 1.985 1.00 82.88 98 LYS A C 1
ATOM 795 O O . LYS A 1 98 ? -8.864 -4.624 2.436 1.00 82.88 98 LYS A O 1
ATOM 800 N N . PHE A 1 99 ? -8.579 -6.687 1.591 1.00 83.06 99 PHE A N 1
ATOM 801 C CA . PHE A 1 99 ? -7.121 -6.676 1.662 1.00 83.06 99 PHE A CA 1
ATOM 802 C C . PHE A 1 99 ? -6.513 -6.570 0.267 1.00 83.06 99 PHE A C 1
ATOM 804 O O . PHE A 1 99 ? -6.892 -7.305 -0.640 1.00 83.06 99 PHE A O 1
ATOM 811 N N . TYR A 1 100 ? -5.542 -5.676 0.121 1.00 86.19 100 TYR A N 1
ATOM 812 C CA . TYR A 1 100 ? -4.753 -5.497 -1.089 1.00 86.19 100 TYR A CA 1
ATOM 813 C C . TYR A 1 100 ? -3.292 -5.806 -0.798 1.00 86.19 100 TYR A C 1
ATOM 815 O O . TYR A 1 100 ? -2.760 -5.422 0.245 1.00 86.19 100 TYR A O 1
ATOM 823 N N . VAL A 1 101 ? -2.635 -6.480 -1.738 1.00 85.81 101 VAL A N 1
ATOM 824 C CA . VAL A 1 101 ? -1.187 -6.675 -1.703 1.00 85.81 101 VAL A CA 1
ATOM 825 C C . VAL A 1 101 ? -0.538 -5.545 -2.491 1.00 85.81 101 VAL A C 1
ATOM 827 O O . VAL A 1 101 ? -0.691 -5.441 -3.704 1.00 85.81 101 VAL A O 1
ATOM 830 N N . CYS A 1 102 ? 0.185 -4.681 -1.792 1.00 87.50 102 CYS A N 1
ATOM 831 C CA . CYS A 1 102 ? 0.938 -3.584 -2.374 1.00 87.50 102 CYS A CA 1
ATOM 832 C C . CYS A 1 102 ? 2.374 -4.044 -2.635 1.00 87.50 102 CYS A C 1
ATOM 834 O O . CYS A 1 102 ? 3.142 -4.232 -1.686 1.00 87.50 102 CYS A O 1
ATOM 836 N N . ILE A 1 103 ? 2.728 -4.200 -3.912 1.00 85.62 103 ILE A N 1
ATOM 837 C CA . ILE A 1 103 ? 4.071 -4.593 -4.348 1.00 85.62 103 ILE A CA 1
ATOM 838 C C . ILE A 1 103 ? 4.806 -3.348 -4.859 1.00 85.62 103 ILE A C 1
ATOM 840 O O . ILE A 1 103 ? 4.380 -2.768 -5.862 1.00 85.62 103 ILE A O 1
ATOM 844 N N . PRO A 1 104 ? 5.880 -2.897 -4.187 1.00 84.94 104 PRO A N 1
ATOM 845 C CA . PRO A 1 104 ? 6.656 -1.760 -4.655 1.00 84.94 104 PRO A CA 1
ATOM 846 C C . PRO A 1 104 ? 7.347 -2.108 -5.969 1.00 84.94 104 PRO A C 1
ATOM 848 O O . PRO A 1 104 ? 7.970 -3.161 -6.088 1.00 84.94 104 PRO A O 1
ATOM 851 N N . ARG A 1 105 ? 7.284 -1.194 -6.937 1.00 78.88 105 ARG A N 1
ATOM 852 C CA . ARG A 1 105 ? 8.058 -1.285 -8.174 1.00 78.88 105 ARG A CA 1
ATOM 853 C C . ARG A 1 105 ? 8.978 -0.085 -8.277 1.00 78.88 105 ARG A C 1
ATOM 855 O O . ARG A 1 105 ? 8.545 1.040 -8.029 1.00 78.88 105 ARG A O 1
ATOM 862 N N . VAL A 1 106 ? 10.226 -0.326 -8.673 1.00 74.31 106 VAL A N 1
ATOM 863 C CA . VAL A 1 106 ? 11.087 0.766 -9.127 1.00 74.31 106 VAL A CA 1
ATOM 864 C C . VAL A 1 106 ? 10.499 1.252 -10.437 1.00 74.31 106 VAL A C 1
ATOM 866 O O . VAL A 1 106 ? 10.476 0.522 -11.425 1.00 74.31 106 VAL A O 1
ATOM 869 N N . LYS A 1 107 ? 9.983 2.475 -10.433 1.00 71.44 107 LYS A N 1
ATOM 870 C CA . LYS A 1 107 ? 9.655 3.176 -11.664 1.00 71.44 107 LYS A CA 1
ATOM 871 C C . LYS A 1 107 ? 10.816 4.116 -11.942 1.00 71.44 107 LYS A C 1
ATOM 873 O O . LYS A 1 107 ? 10.971 5.114 -11.245 1.00 71.44 107 LYS A O 1
ATOM 878 N N . ALA A 1 108 ? 11.655 3.756 -12.910 1.00 71.19 108 ALA A N 1
ATOM 879 C CA . ALA A 1 108 ? 12.617 4.697 -13.457 1.00 71.19 108 ALA A CA 1
ATOM 880 C C . ALA A 1 108 ? 11.816 5.764 -14.205 1.00 71.19 108 ALA A C 1
ATOM 882 O O . ALA A 1 108 ? 11.076 5.455 -15.141 1.00 71.19 108 ALA A O 1
ATOM 883 N N . PHE A 1 109 ? 11.905 7.000 -13.737 1.00 66.62 109 PHE A N 1
ATOM 884 C CA . PHE A 1 109 ? 11.422 8.136 -14.499 1.00 66.62 109 PHE A CA 1
ATOM 885 C C . PHE A 1 109 ? 12.578 8.572 -15.399 1.00 66.62 109 PHE A C 1
ATOM 887 O O . PHE A 1 109 ? 13.696 8.684 -14.892 1.00 66.62 109 PHE A O 1
ATOM 894 N N . PRO A 1 110 ? 12.362 8.749 -16.714 1.00 69.12 110 PRO A N 1
ATOM 895 C CA . PRO A 1 110 ? 13.391 9.339 -17.556 1.00 69.12 110 PRO A CA 1
ATOM 896 C C . PRO A 1 110 ? 13.776 10.700 -16.971 1.00 69.12 110 PRO A C 1
ATOM 898 O O . PRO A 1 110 ? 12.901 11.433 -16.502 1.00 69.12 110 PRO A O 1
ATOM 901 N N . GLU A 1 111 ? 15.071 11.024 -16.968 1.00 60.56 111 GLU A N 1
ATOM 902 C CA . GLU A 1 111 ? 15.506 12.378 -16.629 1.00 60.56 111 GLU A CA 1
ATOM 903 C C . GLU A 1 111 ? 14.803 13.346 -17.581 1.00 60.56 111 GLU A C 1
ATOM 905 O O . GLU A 1 111 ? 14.958 13.271 -18.803 1.00 60.56 111 GLU A O 1
ATOM 910 N N . MET A 1 112 ? 13.973 14.226 -17.023 1.00 58.38 112 MET A N 1
ATOM 911 C CA . MET A 1 112 ? 13.414 15.313 -17.808 1.00 58.38 112 MET A CA 1
ATOM 912 C C . MET A 1 112 ? 14.562 16.247 -18.190 1.00 58.38 112 MET A C 1
ATOM 914 O O . MET A 1 112 ? 15.343 16.660 -17.337 1.00 58.38 112 MET A O 1
ATOM 918 N N . GLN A 1 113 ? 14.638 16.628 -19.466 1.00 58.16 113 GLN A N 1
ATOM 919 C CA . GLN A 1 113 ? 15.613 17.617 -19.952 1.00 58.16 113 GLN A CA 1
ATOM 920 C C . GLN A 1 113 ? 15.388 19.022 -19.362 1.00 58.16 113 GLN A C 1
ATOM 922 O O . GLN A 1 113 ? 16.187 19.928 -19.578 1.00 58.16 113 GLN A O 1
ATOM 927 N N . SER A 1 114 ? 14.289 19.221 -18.636 1.00 63.03 114 SER A N 1
ATOM 928 C CA . SER A 1 114 ? 13.921 20.475 -17.989 1.00 63.03 114 SER A CA 1
ATOM 929 C C . SER A 1 114 ? 13.329 20.204 -16.611 1.00 63.03 114 SER A C 1
ATOM 931 O O . SER A 1 114 ? 12.737 19.157 -16.357 1.00 63.03 114 SER A O 1
ATOM 933 N N . ASN A 1 115 ? 13.529 21.150 -15.699 1.00 61.84 115 ASN A N 1
ATOM 934 C CA . ASN A 1 115 ? 13.075 21.006 -14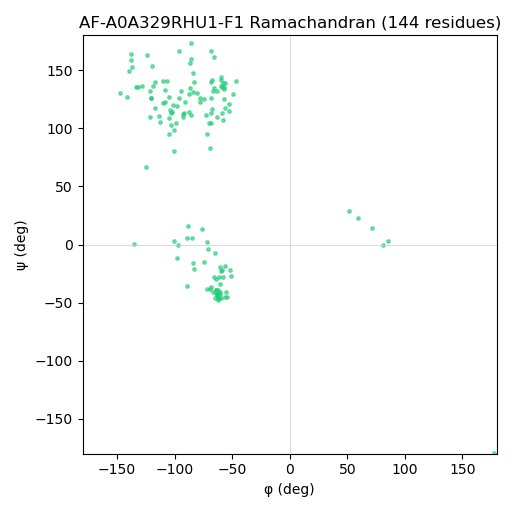.325 1.00 61.84 115 ASN A CA 1
ATOM 935 C C . ASN A 1 115 ? 11.548 21.192 -14.266 1.00 61.84 115 ASN A C 1
ATOM 937 O O . ASN A 1 115 ? 11.070 22.239 -14.711 1.00 61.84 115 ASN A O 1
ATOM 941 N N . PRO A 1 116 ? 10.778 20.234 -13.715 1.00 59.56 116 PRO A N 1
ATOM 942 C CA . PRO A 1 116 ? 9.358 20.441 -13.466 1.00 59.56 116 PRO A CA 1
ATOM 943 C C . PRO A 1 116 ? 9.158 21.628 -12.520 1.00 59.56 116 PRO A C 1
ATOM 945 O O . PRO A 1 116 ? 9.874 21.777 -11.526 1.00 59.56 116 PRO A O 1
ATOM 948 N N . VAL A 1 117 ? 8.183 22.482 -12.835 1.00 61.75 117 VAL A N 1
ATOM 949 C CA . VAL A 1 117 ? 7.865 23.672 -12.038 1.00 61.75 117 VAL A CA 1
ATOM 950 C C . VAL A 1 117 ? 6.643 23.362 -11.185 1.00 61.75 117 VAL A C 1
ATOM 952 O O . VAL A 1 117 ? 5.568 23.044 -11.694 1.00 61.75 117 VAL A O 1
ATOM 955 N N . CYS A 1 118 ? 6.813 23.444 -9.868 1.00 61.19 118 CYS A N 1
ATOM 956 C CA . CYS A 1 118 ? 5.722 23.316 -8.911 1.00 61.19 118 CYS A CA 1
ATOM 957 C C . CYS A 1 118 ? 5.257 24.710 -8.494 1.00 61.19 118 CYS A C 1
ATOM 959 O O . CYS A 1 118 ? 6.041 25.477 -7.931 1.00 61.19 118 CYS A O 1
ATOM 961 N N . ALA A 1 119 ? 3.990 25.025 -8.757 1.00 65.31 119 ALA A N 1
ATOM 962 C CA . ALA A 1 119 ? 3.341 26.208 -8.220 1.00 65.31 119 ALA A CA 1
ATOM 963 C C . ALA A 1 119 ? 2.412 25.778 -7.078 1.00 65.31 119 ALA A C 1
ATOM 965 O O . ALA A 1 119 ? 1.454 25.032 -7.281 1.00 65.31 119 ALA A O 1
ATOM 966 N N . ILE A 1 120 ? 2.722 26.237 -5.867 1.00 62.66 120 ILE A N 1
ATOM 967 C CA . ILE A 1 120 ? 1.856 26.079 -4.698 1.00 62.66 120 ILE A CA 1
ATOM 968 C C . ILE A 1 120 ? 1.187 27.429 -4.484 1.00 62.66 120 ILE A C 1
ATOM 970 O O . ILE A 1 120 ? 1.826 28.360 -3.991 1.00 62.66 120 ILE A O 1
ATOM 974 N N . ASP A 1 121 ? -0.074 27.538 -4.887 1.00 64.38 121 ASP A N 1
ATOM 975 C CA . ASP A 1 121 ? -0.868 28.743 -4.683 1.00 64.38 121 ASP A CA 1
ATOM 976 C C . ASP A 1 121 ? -2.006 28.444 -3.692 1.00 64.38 121 ASP A C 1
ATOM 978 O O . ASP A 1 121 ? -2.980 27.773 -4.035 1.00 64.38 121 ASP A O 1
ATOM 982 N N . PRO A 1 122 ? -1.901 28.923 -2.440 1.00 54.31 122 PRO A N 1
ATOM 983 C CA . PRO A 1 122 ? -2.925 28.700 -1.427 1.00 54.31 122 PRO A CA 1
ATOM 984 C C . PRO A 1 122 ? -4.227 29.485 -1.688 1.00 54.31 122 PRO A C 1
ATOM 986 O O . PRO A 1 122 ? -5.167 29.349 -0.907 1.00 54.31 122 PRO A O 1
ATOM 989 N N . GLY A 1 123 ? -4.290 30.328 -2.731 1.00 55.25 123 GLY A N 1
ATOM 990 C CA . GLY A 1 123 ? -5.430 31.191 -3.056 1.00 55.25 123 GLY A CA 1
ATOM 991 C C . GLY A 1 123 ? -6.410 30.657 -4.109 1.00 55.25 123 GLY A C 1
ATOM 992 O O . GLY A 1 123 ? -7.394 31.337 -4.407 1.00 55.25 123 GLY A O 1
ATOM 993 N N . VAL A 1 124 ? -6.182 29.470 -4.681 1.00 55.12 124 VAL A N 1
ATOM 994 C CA . VAL A 1 124 ? -6.972 28.924 -5.804 1.00 55.12 124 VAL A CA 1
ATOM 995 C C . VAL A 1 124 ? -7.579 27.553 -5.495 1.00 55.12 124 VAL A C 1
ATOM 997 O O . VAL A 1 124 ? -7.194 26.865 -4.556 1.00 55.12 124 VAL A O 1
ATOM 1000 N N . ARG A 1 125 ? -8.581 27.155 -6.296 1.00 54.69 125 ARG A N 1
ATOM 1001 C CA . ARG A 1 125 ? -9.306 25.873 -6.159 1.00 54.69 125 ARG A CA 1
ATOM 1002 C C . ARG A 1 125 ? -8.397 24.635 -6.256 1.00 54.69 125 ARG A C 1
ATOM 1004 O O . ARG A 1 125 ? -8.781 23.572 -5.773 1.00 54.69 125 ARG A O 1
ATOM 1011 N N . GLU A 1 126 ? -7.221 24.775 -6.867 1.00 54.81 126 GLU A N 1
ATOM 1012 C CA . GLU A 1 126 ? -6.160 23.767 -6.925 1.00 54.81 126 GLU A CA 1
ATOM 1013 C C . GLU A 1 126 ? -5.033 24.177 -5.970 1.00 54.81 126 GLU A C 1
ATOM 1015 O O . GLU A 1 126 ? -4.320 25.139 -6.221 1.00 54.81 126 GLU A O 1
ATOM 1020 N N . PHE A 1 127 ? -4.880 23.455 -4.862 1.00 56.75 127 PHE A N 1
ATOM 1021 C CA . PHE A 1 127 ? -3.908 23.737 -3.804 1.00 56.75 127 PHE A CA 1
ATOM 1022 C C . PHE A 1 127 ? -2.452 23.564 -4.271 1.00 56.75 127 PHE A C 1
ATOM 1024 O O . PHE A 1 127 ? -1.534 24.194 -3.746 1.00 56.75 127 PHE A O 1
ATOM 1031 N N . ILE A 1 128 ? -2.229 22.686 -5.251 1.00 63.62 128 ILE A N 1
ATOM 1032 C CA . ILE A 1 128 ? -0.934 22.472 -5.901 1.00 63.62 128 ILE A CA 1
ATOM 1033 C C . ILE A 1 128 ? -1.199 22.242 -7.383 1.00 63.62 128 ILE A C 1
ATOM 1035 O O . ILE A 1 128 ? -1.950 21.329 -7.723 1.00 63.62 128 ILE A O 1
ATOM 1039 N N . THR A 1 129 ? -0.528 22.997 -8.248 1.00 62.47 129 THR A N 1
ATOM 1040 C CA . THR A 1 129 ? -0.500 22.724 -9.686 1.00 62.47 129 THR A CA 1
ATOM 1041 C C . THR A 1 129 ? 0.937 22.411 -10.093 1.00 62.47 129 THR A C 1
ATOM 1043 O O . THR A 1 129 ? 1.850 23.229 -9.950 1.00 62.47 129 THR A O 1
ATOM 1046 N N . LEU A 1 130 ? 1.151 21.188 -10.573 1.00 60.50 130 LEU A N 1
ATOM 1047 C CA . LEU A 1 130 ? 2.427 20.734 -11.116 1.00 60.50 130 LEU A CA 1
ATOM 1048 C C . LEU A 1 130 ? 2.403 20.887 -12.631 1.00 60.50 130 LEU A C 1
ATOM 1050 O O . LEU A 1 130 ? 1.521 20.338 -13.294 1.00 60.50 130 LEU A O 1
ATOM 1054 N N . TYR A 1 131 ? 3.401 21.588 -13.157 1.00 60.34 131 TYR A N 1
ATOM 1055 C CA . TYR A 1 131 ? 3.632 21.711 -14.587 1.00 60.34 131 TYR A CA 1
ATOM 1056 C C . TYR A 1 131 ? 4.798 20.811 -14.985 1.00 60.34 131 TYR A C 1
ATOM 1058 O O . TYR A 1 131 ? 5.946 21.037 -14.588 1.00 60.34 131 TYR A O 1
ATOM 1066 N N . ASP A 1 132 ? 4.491 19.784 -15.772 1.00 58.59 132 ASP A N 1
ATOM 1067 C CA . ASP A 1 132 ? 5.480 18.980 -16.477 1.00 58.59 132 ASP A CA 1
ATOM 1068 C C . ASP A 1 132 ? 5.844 19.680 -17.802 1.00 58.59 132 ASP A C 1
ATOM 1070 O O . ASP A 1 132 ? 4.948 20.046 -18.570 1.00 58.59 132 ASP A O 1
ATOM 1074 N N . PRO A 1 133 ? 7.136 19.841 -18.124 1.00 52.84 133 PRO A N 1
ATOM 1075 C CA . PRO A 1 133 ? 7.597 20.263 -19.444 1.00 52.84 133 PRO A CA 1
ATOM 1076 C C . PRO A 1 133 ? 7.050 19.441 -20.623 1.00 52.84 133 PRO A C 1
ATOM 1078 O O . PRO A 1 133 ? 7.000 19.942 -21.744 1.00 52.84 133 PRO A O 1
ATOM 1081 N N . GLY A 1 134 ? 6.600 18.204 -20.387 1.00 60.66 134 GLY A N 1
ATOM 1082 C CA . GLY A 1 134 ? 5.859 17.391 -21.358 1.00 60.66 134 GLY A CA 1
ATOM 1083 C C . GLY A 1 134 ? 4.417 17.851 -21.637 1.00 60.66 134 GLY A C 1
ATOM 1084 O O . GLY A 1 134 ? 3.708 17.190 -22.393 1.00 60.66 134 GLY A O 1
ATOM 1085 N N . GLY A 1 135 ? 3.961 18.951 -21.026 1.00 55.59 135 GLY A N 1
ATOM 1086 C CA . GLY A 1 135 ? 2.609 19.502 -21.175 1.00 55.59 135 GLY A CA 1
ATOM 1087 C C . GLY A 1 135 ? 1.564 18.875 -20.246 1.00 55.59 135 GLY A C 1
ATOM 1088 O O . GLY A 1 135 ? 0.388 19.232 -20.321 1.00 55.59 135 GLY A O 1
ATOM 1089 N N . LEU A 1 136 ? 1.968 17.953 -19.366 1.00 53.62 136 LEU A N 1
ATOM 1090 C CA . LEU A 1 136 ? 1.086 17.377 -18.356 1.00 53.62 136 LEU A CA 1
ATOM 1091 C C . LEU A 1 136 ? 0.905 18.368 -17.199 1.00 53.62 136 LEU A C 1
ATOM 1093 O O . LEU A 1 136 ? 1.866 18.776 -16.549 1.00 53.62 136 LEU A O 1
ATOM 1097 N N . ILE A 1 137 ? -0.347 18.720 -16.922 1.00 59.78 137 ILE A N 1
ATOM 1098 C CA . ILE A 1 137 ? -0.727 19.554 -15.781 1.00 59.78 137 ILE A CA 1
ATOM 1099 C C . ILE A 1 137 ? -1.439 18.658 -14.771 1.00 59.78 137 ILE A C 1
ATOM 1101 O O . ILE A 1 137 ? -2.434 18.013 -15.104 1.00 59.78 137 ILE A O 1
ATOM 1105 N N . LEU A 1 138 ? -0.923 18.597 -13.542 1.00 57.16 138 LEU A N 1
ATOM 1106 C CA . LEU A 1 138 ? -1.560 17.880 -12.436 1.00 57.16 138 LEU A CA 1
ATOM 1107 C C . LEU A 1 138 ? -1.996 18.887 -11.372 1.00 57.16 138 LEU A C 1
ATOM 1109 O O . LEU A 1 138 ? -1.153 19.467 -10.688 1.00 57.16 138 LEU A O 1
ATOM 1113 N N . GLY A 1 139 ? -3.307 19.071 -11.236 1.00 55.38 139 GLY A N 1
ATOM 1114 C CA . GLY A 1 139 ? -3.923 19.868 -10.178 1.00 55.38 139 GLY A CA 1
ATOM 1115 C C . GLY A 1 139 ? -4.330 18.997 -8.989 1.00 55.38 139 GLY A C 1
ATOM 1116 O O . GLY A 1 139 ? -4.970 17.957 -9.156 1.00 55.38 139 GLY A O 1
ATOM 1117 N N . VAL A 1 140 ? -3.974 19.412 -7.776 1.00 57.81 140 VAL A N 1
ATOM 1118 C CA . VAL A 1 140 ? -4.491 18.843 -6.525 1.00 57.81 140 VAL A CA 1
ATOM 1119 C C . VAL A 1 140 ? -5.563 19.785 -6.001 1.00 57.81 140 VAL A C 1
ATOM 1121 O O . VAL A 1 140 ? -5.259 20.799 -5.382 1.00 57.81 140 VAL A O 1
ATOM 1124 N N . THR A 1 141 ? -6.828 19.469 -6.254 1.00 56.41 141 THR A N 1
ATOM 1125 C CA . THR A 1 141 ? -7.970 20.200 -5.686 1.00 56.41 141 THR A CA 1
ATOM 1126 C C . THR A 1 141 ? -8.338 19.671 -4.307 1.00 56.41 141 THR A C 1
ATOM 1128 O O . THR A 1 141 ? -8.082 18.503 -4.000 1.00 56.41 141 THR A O 1
ATOM 1131 N N . ASP A 1 142 ? -9.048 20.483 -3.523 1.00 50.59 142 ASP A N 1
ATOM 1132 C CA . ASP A 1 142 ? -9.772 20.005 -2.344 1.00 50.59 142 ASP A CA 1
ATOM 1133 C C . ASP A 1 142 ? -10.962 19.144 -2.817 1.00 50.59 142 ASP A C 1
ATOM 1135 O O . ASP A 1 142 ? -12.075 19.609 -3.070 1.00 50.59 142 ASP A O 1
ATOM 1139 N N . GLY A 1 143 ? -10.678 17.873 -3.096 1.00 41.34 143 GLY A N 1
ATOM 1140 C CA . GLY A 1 143 ? -11.665 16.915 -3.563 1.00 41.34 143 GLY A CA 1
ATOM 1141 C C . GLY A 1 143 ? -12.651 16.619 -2.444 1.00 41.34 143 GLY A C 1
ATOM 1142 O O . GLY A 1 143 ? -12.345 15.861 -1.525 1.00 41.34 143 GLY A O 1
ATOM 1143 N N . SER A 1 144 ? -13.860 17.172 -2.545 1.00 33.84 144 SER A N 1
ATOM 1144 C CA . SER A 1 144 ? -15.010 16.594 -1.856 1.00 33.84 144 SER A CA 1
ATOM 1145 C C . SER A 1 144 ? -15.147 15.152 -2.343 1.00 33.84 144 SER A C 1
ATOM 1147 O O . SER A 1 144 ? -15.515 14.921 -3.492 1.00 33.84 144 SER A O 1
ATOM 1149 N N . VAL A 1 145 ? -14.813 14.178 -1.497 1.00 29.42 145 VAL A N 1
ATOM 1150 C CA . VAL A 1 145 ? -15.235 12.796 -1.729 1.00 29.42 145 VAL A CA 1
ATOM 1151 C C . VAL A 1 145 ? -16.741 12.782 -1.492 1.00 29.42 145 VAL A C 1
ATOM 1153 O O . VAL A 1 145 ? -17.179 12.897 -0.346 1.00 29.42 145 VAL A O 1
ATOM 1156 N N . VAL A 1 146 ? -17.512 12.729 -2.578 1.00 30.72 146 VAL A N 1
ATOM 1157 C CA . VAL A 1 146 ? -18.901 12.254 -2.536 1.00 30.72 146 VAL A CA 1
ATOM 1158 C C . VAL A 1 146 ? -18.871 10.745 -2.338 1.00 30.72 146 VAL A C 1
ATOM 1160 O O . VAL A 1 146 ? -18.073 10.086 -3.044 1.00 30.72 146 VAL A O 1
#

Nearest PDB structures (foldseek):
  6o2w-assembly1_B  TM=3.514E-01  e=9.898E-01  Homo sapiens
  5d9z-assembly1_A  TM=4.277E-01  e=7.718E+00  Colocasia esculenta

Foldseek 3Di:
DDPVVVVVVVVLVLLQVVQVVCVVVVHDHDRDDDDDCPPPHDPQKDWAFLVQWDDPDVQFTDGHCVVPVDDPPDGDGDPDDDDDQPGIWMFGADPVRDTDIGGDDDDDDPPDPDDWDKDQDSPDQFRIWIQDPVRDIDGHGPDPPD

Sequence (146 aa):
MNETYRDFIKALDSSLALYKSLKERDEKTSFPRLTFKSRKGNTTSVAIQARSVSSPVAELFRILPTYFGFKRDEGIKVREAIPEMNYSIRLQMTREAKFYVCIPRVKAFPEMQSNPVCAIDPGVREFITLYDPGGLILGVTDGSVV